Protein AF-A0A0C2Z854-F1 (afdb_monomer_lite)

Structure (mmCIF, N/CA/C/O backbone):
data_AF-A0A0C2Z854-F1
#
_entry.id   AF-A0A0C2Z854-F1
#
loop_
_atom_site.group_PDB
_atom_site.id
_atom_site.type_symbol
_atom_site.label_atom_id
_atom_site.label_alt_id
_atom_site.label_comp_id
_atom_site.label_asym_id
_atom_site.label_entity_id
_atom_site.label_seq_id
_atom_site.pdbx_PDB_ins_code
_atom_site.Cartn_x
_atom_site.Cartn_y
_atom_site.Cartn_z
_atom_site.occupancy
_atom_site.B_iso_or_equiv
_atom_site.auth_seq_id
_atom_site.auth_comp_id
_atom_site.auth_asym_id
_atom_site.auth_atom_id
_atom_site.pdbx_PDB_model_num
ATOM 1 N N . MET A 1 1 ? -2.509 10.551 18.269 1.00 59.91 1 MET A N 1
ATOM 2 C CA . MET A 1 1 ? -1.884 9.221 18.428 1.00 59.91 1 MET A CA 1
ATOM 3 C C . MET A 1 1 ? -0.829 9.054 17.346 1.00 59.91 1 MET A C 1
ATOM 5 O O . MET A 1 1 ? -1.185 9.072 16.170 1.00 59.91 1 MET A O 1
ATOM 9 N N . GLN A 1 2 ? 0.442 9.024 17.746 1.00 77.31 2 GLN A N 1
ATOM 10 C CA . GLN A 1 2 ? 1.585 8.770 16.862 1.00 77.31 2 GLN A CA 1
ATO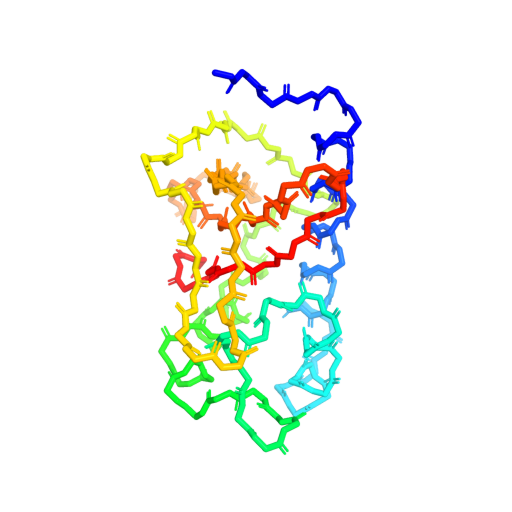M 11 C C . GLN A 1 2 ? 1.639 7.280 16.495 1.00 77.31 2 GLN A C 1
ATOM 13 O O . GLN A 1 2 ? 1.037 6.463 17.188 1.00 77.31 2 GLN A O 1
ATOM 18 N N . LEU A 1 3 ? 2.272 6.952 15.368 1.00 89.00 3 LEU A N 1
ATOM 19 C CA . LEU A 1 3 ? 2.518 5.567 14.959 1.00 89.00 3 LEU A CA 1
ATOM 20 C C . LEU A 1 3 ? 3.475 4.918 15.971 1.00 89.00 3 LEU A C 1
ATOM 22 O O . LEU A 1 3 ? 4.458 5.553 16.350 1.00 89.00 3 LEU A O 1
ATOM 26 N N . SER A 1 4 ? 3.190 3.701 16.435 1.00 93.38 4 SER A N 1
ATOM 27 C CA . SER A 1 4 ? 4.131 2.989 17.309 1.00 93.38 4 SER A CA 1
ATOM 28 C C . SER A 1 4 ? 5.313 2.437 16.506 1.00 93.38 4 SER A C 1
ATOM 30 O O . SER A 1 4 ? 5.184 2.159 15.314 1.00 93.38 4 SER A O 1
ATOM 32 N N . SER A 1 5 ? 6.456 2.215 17.159 1.00 93.62 5 SER A N 1
ATOM 33 C CA . SER A 1 5 ? 7.633 1.606 16.518 1.00 93.62 5 SER A CA 1
ATOM 34 C C . SER A 1 5 ? 7.330 0.224 15.929 1.00 93.62 5 SER A C 1
ATOM 36 O O . SER A 1 5 ? 7.794 -0.100 14.840 1.00 93.62 5 SER A O 1
ATOM 38 N N . LEU A 1 6 ? 6.500 -0.574 16.609 1.00 95.12 6 LEU A N 1
ATOM 39 C CA . LEU A 1 6 ? 6.067 -1.881 16.114 1.00 95.12 6 LEU A CA 1
ATOM 40 C C . LEU A 1 6 ? 5.157 -1.759 14.881 1.00 95.12 6 LEU A C 1
ATOM 42 O O . LEU A 1 6 ? 5.308 -2.520 13.928 1.00 95.12 6 LEU A O 1
ATOM 46 N N . GLN A 1 7 ? 4.228 -0.798 14.872 1.00 95.81 7 GLN A N 1
ATOM 47 C CA . GLN A 1 7 ? 3.397 -0.527 13.695 1.00 95.81 7 GLN A CA 1
ATOM 48 C C . GLN A 1 7 ? 4.247 -0.073 12.504 1.00 95.81 7 GLN A C 1
ATOM 50 O O . GLN A 1 7 ? 4.009 -0.513 11.383 1.00 95.81 7 GLN A O 1
ATOM 55 N N . GLU A 1 8 ? 5.255 0.765 12.741 1.00 96.38 8 GLU A N 1
ATOM 56 C CA . GLU A 1 8 ? 6.185 1.212 11.705 1.00 96.38 8 GLU A CA 1
ATOM 57 C C . GLU A 1 8 ? 6.988 0.050 11.110 1.00 96.38 8 GLU A C 1
ATOM 59 O O . GLU A 1 8 ? 7.013 -0.107 9.890 1.00 96.38 8 GLU A O 1
ATOM 64 N N . GLN A 1 9 ? 7.561 -0.818 11.949 1.00 96.69 9 GLN A N 1
ATOM 65 C CA . GLN A 1 9 ? 8.277 -2.018 11.497 1.00 96.69 9 GLN A CA 1
ATOM 66 C C . GLN A 1 9 ? 7.377 -2.943 10.667 1.00 96.69 9 GLN A C 1
ATOM 68 O O . GLN A 1 9 ? 7.769 -3.383 9.585 1.00 96.69 9 GLN A O 1
ATOM 73 N N . ASN A 1 10 ? 6.147 -3.183 11.129 1.00 97.00 10 ASN A N 1
ATOM 74 C CA . ASN A 1 10 ? 5.178 -4.005 10.405 1.00 97.00 10 ASN A CA 1
ATOM 75 C C . ASN A 1 10 ? 4.757 -3.369 9.074 1.00 97.00 10 ASN A C 1
ATOM 77 O O . ASN A 1 10 ? 4.600 -4.082 8.086 1.00 97.00 10 ASN A O 1
ATOM 81 N N . ALA A 1 11 ? 4.600 -2.042 9.014 1.00 97.88 11 ALA A N 1
ATOM 82 C CA . ALA A 1 11 ? 4.343 -1.347 7.756 1.00 97.88 11 ALA A CA 1
ATOM 83 C C . ALA A 1 11 ? 5.526 -1.460 6.793 1.00 97.88 11 ALA A C 1
ATOM 85 O O . ALA A 1 11 ? 5.308 -1.735 5.622 1.00 97.88 11 ALA A O 1
ATOM 86 N N . ILE A 1 12 ? 6.766 -1.296 7.256 1.00 98.12 12 ILE A N 1
ATOM 87 C CA . ILE A 1 12 ? 7.953 -1.444 6.402 1.00 98.12 12 ILE A CA 1
ATOM 88 C C . ILE A 1 12 ? 8.033 -2.865 5.827 1.00 98.12 12 ILE A C 1
ATOM 90 O O . ILE A 1 12 ? 8.262 -3.023 4.629 1.00 98.12 12 ILE A O 1
ATOM 94 N N . ALA A 1 13 ? 7.783 -3.897 6.639 1.00 98.25 13 ALA A N 1
ATOM 95 C CA . ALA A 1 13 ? 7.719 -5.280 6.165 1.00 98.25 13 ALA A CA 1
ATOM 96 C C . ALA A 1 13 ? 6.611 -5.479 5.112 1.00 98.25 13 ALA A C 1
ATOM 98 O O . ALA A 1 13 ? 6.869 -6.021 4.040 1.00 98.25 13 ALA A O 1
ATOM 99 N N . LEU A 1 14 ? 5.410 -4.957 5.375 1.00 98.44 14 LEU A N 1
ATOM 100 C CA . LEU A 1 14 ? 4.274 -5.004 4.450 1.00 98.44 14 LEU A CA 1
ATOM 101 C C . LEU A 1 14 ? 4.551 -4.266 3.129 1.00 98.44 14 LEU A C 1
ATOM 103 O O . LEU A 1 14 ? 4.132 -4.710 2.064 1.00 98.44 14 LEU A O 1
ATOM 107 N N . LEU A 1 15 ? 5.250 -3.129 3.181 1.00 98.62 15 LEU A N 1
ATOM 108 C CA . LEU A 1 15 ? 5.613 -2.342 2.001 1.00 98.62 15 LEU A CA 1
ATOM 109 C C . LEU A 1 15 ? 6.719 -3.017 1.181 1.00 98.62 15 LEU A C 1
ATOM 111 O O . LEU A 1 15 ? 6.696 -2.916 -0.045 1.00 98.62 15 LEU A O 1
ATOM 115 N N . ASN A 1 16 ? 7.648 -3.732 1.826 1.00 98.62 16 ASN A N 1
ATOM 116 C CA . ASN A 1 16 ? 8.585 -4.612 1.127 1.00 98.62 16 ASN A CA 1
ATOM 117 C C . ASN A 1 16 ? 7.839 -5.735 0.400 1.00 98.62 16 ASN A C 1
ATOM 119 O O . ASN A 1 16 ? 8.079 -5.934 -0.784 1.00 98.62 16 ASN A O 1
ATOM 123 N N . GLU A 1 17 ? 6.896 -6.410 1.065 1.00 98.44 17 GLU A N 1
ATOM 124 C CA . GLU A 1 17 ? 6.074 -7.452 0.433 1.00 98.44 17 GLU A CA 1
ATOM 125 C C . GLU A 1 17 ? 5.265 -6.895 -0.750 1.00 98.44 17 GLU A C 1
ATOM 127 O O . GLU A 1 17 ? 5.227 -7.497 -1.821 1.00 98.44 17 GLU A O 1
ATOM 132 N N . LEU A 1 18 ? 4.685 -5.698 -0.603 1.00 98.44 18 LEU A N 1
ATOM 133 C CA . LEU A 1 18 ? 4.007 -5.010 -1.700 1.00 98.44 18 LEU A CA 1
ATOM 134 C C . LEU A 1 18 ? 4.950 -4.757 -2.885 1.00 98.44 18 LEU A C 1
ATOM 136 O O . LEU A 1 18 ? 4.585 -5.069 -4.016 1.00 98.44 18 LEU A O 1
ATOM 140 N N . LEU A 1 19 ? 6.138 -4.181 -2.661 1.00 98.19 19 LEU A N 1
ATOM 141 C CA . LEU A 1 19 ? 7.074 -3.905 -3.755 1.00 98.19 19 LEU A CA 1
ATOM 142 C C . LEU A 1 19 ? 7.629 -5.177 -4.395 1.00 98.19 19 LEU A C 1
ATOM 144 O O . LEU A 1 19 ? 7.802 -5.180 -5.608 1.00 98.19 19 LEU A O 1
ATOM 148 N N . GLU A 1 20 ? 7.861 -6.239 -3.626 1.00 98.12 20 GLU A N 1
ATOM 149 C CA . GLU A 1 20 ? 8.256 -7.550 -4.150 1.00 98.12 20 GLU A CA 1
ATOM 150 C C . GLU A 1 20 ? 7.194 -8.078 -5.128 1.00 98.12 20 GLU A C 1
ATOM 152 O O . GLU A 1 20 ? 7.507 -8.389 -6.277 1.00 98.12 20 GLU A O 1
ATOM 157 N N . ILE A 1 21 ? 5.915 -8.074 -4.723 1.00 98.06 21 ILE A N 1
ATOM 158 C CA . ILE A 1 21 ? 4.795 -8.480 -5.589 1.00 98.06 21 ILE A CA 1
ATOM 159 C C . ILE A 1 21 ? 4.746 -7.612 -6.853 1.00 98.06 21 ILE A C 1
ATOM 161 O O . ILE A 1 21 ? 4.609 -8.129 -7.961 1.00 98.06 21 ILE A O 1
ATOM 165 N N . LEU A 1 22 ? 4.840 -6.289 -6.702 1.00 97.75 22 LEU A N 1
ATOM 166 C CA . LEU A 1 22 ? 4.700 -5.361 -7.824 1.00 97.75 22 LEU A CA 1
ATOM 167 C C . LEU A 1 22 ? 5.895 -5.386 -8.792 1.00 97.75 22 LEU A C 1
ATOM 169 O O . LEU A 1 22 ? 5.696 -5.132 -9.974 1.00 97.75 22 LEU A O 1
ATOM 173 N N . GLN A 1 23 ? 7.118 -5.652 -8.322 1.00 97.12 23 GLN A N 1
ATOM 174 C CA . GLN A 1 23 ? 8.318 -5.650 -9.170 1.00 97.12 23 GLN A CA 1
ATOM 175 C C . GLN A 1 23 ? 8.592 -7.009 -9.820 1.00 97.12 23 GLN A C 1
ATOM 177 O O . GLN A 1 23 ? 9.121 -7.035 -10.930 1.00 97.12 23 GLN A O 1
ATOM 182 N N . ASN A 1 24 ? 8.228 -8.115 -9.161 1.00 97.00 24 ASN A N 1
ATOM 183 C CA . ASN A 1 24 ? 8.696 -9.451 -9.546 1.00 97.00 24 ASN A CA 1
ATOM 184 C C . ASN A 1 24 ? 7.585 -10.425 -9.975 1.00 97.00 24 ASN A C 1
ATOM 186 O O . ASN A 1 24 ? 7.892 -11.557 -10.337 1.00 97.00 24 ASN A O 1
ATOM 190 N N . SER A 1 25 ? 6.310 -10.018 -9.967 1.00 96.00 25 SER A N 1
ATOM 191 C CA . SER A 1 25 ? 5.191 -10.854 -10.444 1.00 96.00 25 SER A CA 1
ATOM 192 C C . SER A 1 25 ? 4.594 -10.328 -11.748 1.00 96.00 25 SER A C 1
ATOM 194 O O . SER A 1 25 ? 4.607 -9.122 -12.006 1.00 96.00 25 SER A O 1
ATOM 196 N N . SER A 1 26 ? 3.981 -11.206 -12.544 1.00 94.75 26 SER A N 1
ATOM 197 C CA . SER A 1 26 ? 3.039 -10.764 -13.581 1.00 94.75 26 SER A CA 1
ATOM 198 C C . SER A 1 26 ? 1.802 -10.094 -12.955 1.00 94.75 26 SER A C 1
ATOM 200 O O . SER A 1 26 ? 1.555 -10.227 -11.754 1.00 94.75 26 SER A O 1
ATOM 202 N N . TYR A 1 27 ? 0.998 -9.377 -13.753 1.00 90.75 27 TYR A N 1
ATOM 203 C CA . TYR A 1 27 ? -0.254 -8.791 -13.249 1.00 90.75 27 TYR A CA 1
ATOM 204 C C . TYR A 1 27 ? -1.172 -9.858 -12.642 1.00 90.75 27 TYR A C 1
ATOM 206 O O . TYR A 1 27 ? -1.682 -9.669 -11.540 1.00 90.75 27 TYR A O 1
ATOM 214 N N . ASP A 1 28 ? -1.356 -10.982 -13.334 1.00 89.69 28 ASP A N 1
ATOM 215 C CA . ASP A 1 28 ? -2.296 -12.021 -12.915 1.00 89.69 28 ASP A CA 1
ATOM 216 C C . ASP A 1 28 ? -1.835 -12.680 -11.606 1.00 89.69 28 ASP A C 1
ATOM 218 O O . ASP A 1 28 ? -2.576 -12.685 -10.622 1.00 89.69 28 ASP A O 1
ATOM 222 N N . GLU A 1 29 ? -0.579 -13.128 -11.529 1.00 94.81 29 GLU A N 1
ATOM 223 C CA . GLU A 1 29 ? -0.007 -13.719 -10.306 1.00 94.81 29 GLU A CA 1
ATOM 224 C C . GLU A 1 29 ? 0.011 -12.727 -9.138 1.00 94.81 29 GLU A C 1
ATOM 226 O O . GLU A 1 29 ? -0.300 -13.069 -7.989 1.00 94.81 29 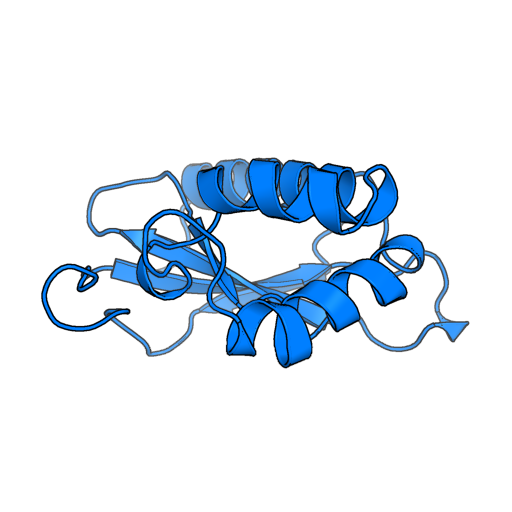GLU A O 1
ATOM 231 N N . GLY A 1 30 ? 0.345 -11.469 -9.427 1.00 95.56 30 GLY A N 1
ATOM 232 C CA . GLY A 1 30 ? 0.420 -10.436 -8.416 1.00 95.56 30 GLY A CA 1
ATOM 233 C C . GLY A 1 30 ? -0.955 -10.094 -7.839 1.00 95.56 30 GLY A C 1
ATOM 234 O O . GLY A 1 30 ? -1.060 -9.913 -6.627 1.00 95.56 30 GLY A O 1
ATOM 235 N N . THR A 1 31 ? -2.029 -10.094 -8.640 1.00 94.69 31 THR A N 1
ATOM 236 C CA . THR A 1 31 ? -3.393 -9.895 -8.108 1.00 94.69 31 THR A CA 1
ATOM 237 C C . THR A 1 31 ? -3.850 -11.019 -7.177 1.00 94.69 31 THR A C 1
ATOM 239 O O . THR A 1 31 ? -4.530 -10.739 -6.190 1.00 94.69 31 THR A O 1
ATOM 242 N N . LEU A 1 32 ? -3.434 -12.266 -7.420 1.00 94.38 32 LEU A N 1
ATOM 243 C CA . LEU A 1 32 ? -3.730 -13.400 -6.532 1.00 94.38 32 LEU A CA 1
ATOM 244 C C . LEU A 1 32 ? -2.977 -13.316 -5.199 1.00 94.38 32 LEU A C 1
ATOM 246 O O . LEU A 1 32 ? -3.442 -13.819 -4.175 1.00 94.38 32 LEU A O 1
ATOM 250 N N . THR A 1 33 ? -1.806 -12.683 -5.198 1.00 95.88 33 THR A N 1
ATOM 251 C CA . THR A 1 33 ? -0.980 -12.556 -3.992 1.00 95.88 33 THR A CA 1
ATOM 252 C C . THR A 1 33 ? -1.370 -11.323 -3.183 1.00 95.88 33 THR A C 1
ATOM 254 O O . THR A 1 33 ? -1.495 -11.394 -1.958 1.00 95.88 33 THR A O 1
ATOM 257 N N . ILE A 1 34 ? -1.653 -10.205 -3.857 1.00 96.44 34 ILE A N 1
ATOM 258 C CA . ILE A 1 34 ? -1.886 -8.916 -3.204 1.00 96.44 34 ILE A CA 1
ATOM 259 C C . ILE A 1 34 ? -3.145 -8.912 -2.320 1.00 96.44 34 ILE A C 1
ATOM 261 O O . ILE A 1 34 ? -3.182 -8.220 -1.302 1.00 96.44 34 ILE A O 1
ATOM 265 N N . VAL A 1 35 ? -4.152 -9.738 -2.633 1.00 96.50 35 VAL A N 1
ATOM 266 C CA . VAL A 1 35 ? -5.380 -9.873 -1.823 1.00 96.50 35 VAL A CA 1
ATOM 267 C C . VAL A 1 35 ? -5.109 -10.288 -0.370 1.00 96.50 35 VAL A C 1
ATOM 269 O O . VAL A 1 35 ? -5.919 -10.004 0.507 1.00 96.50 35 VAL A O 1
ATOM 272 N N . LYS A 1 36 ? -3.952 -10.900 -0.079 1.00 96.31 36 LYS A N 1
ATOM 273 C CA . LYS A 1 36 ? -3.548 -11.284 1.286 1.00 96.31 36 LYS A CA 1
ATOM 274 C C . LYS A 1 36 ? -3.103 -10.086 2.132 1.00 96.31 36 LYS A C 1
ATOM 276 O O . LYS A 1 36 ? -3.233 -10.113 3.361 1.00 96.31 36 LYS A O 1
ATOM 281 N N . ILE A 1 37 ? -2.600 -9.030 1.491 1.00 97.56 37 ILE A N 1
ATOM 282 C CA . ILE A 1 37 ? -1.946 -7.892 2.155 1.00 97.56 37 ILE A CA 1
ATOM 283 C C . ILE A 1 37 ? -2.745 -6.588 2.093 1.00 97.56 37 ILE A C 1
ATOM 285 O O . ILE A 1 37 ? -2.497 -5.676 2.885 1.00 97.56 37 ILE A O 1
ATOM 289 N N . ILE A 1 38 ? -3.726 -6.490 1.195 1.00 98.19 38 ILE A N 1
ATOM 290 C CA . ILE A 1 38 ? -4.620 -5.331 1.108 1.00 98.19 38 ILE A CA 1
ATOM 291 C C . ILE A 1 38 ? -5.771 -5.412 2.107 1.00 98.19 38 ILE A C 1
ATOM 293 O O . ILE A 1 38 ? -6.107 -6.470 2.640 1.00 98.19 38 ILE A O 1
ATOM 297 N N . HIS A 1 39 ? -6.401 -4.270 2.358 1.00 97.94 39 HIS A N 1
ATOM 298 C CA . HIS A 1 39 ? -7.617 -4.221 3.150 1.00 97.94 39 HIS A CA 1
ATOM 299 C C . HIS A 1 39 ? -8.813 -4.780 2.362 1.00 97.94 39 HIS A C 1
ATOM 301 O O . HIS A 1 39 ? -8.958 -4.535 1.163 1.00 97.94 39 HIS A O 1
ATOM 307 N N . LYS A 1 40 ? -9.719 -5.476 3.057 1.00 97.00 40 LYS A N 1
ATOM 308 C CA . LYS A 1 40 ? -10.907 -6.129 2.475 1.00 97.00 40 LYS A CA 1
ATOM 309 C C . LYS A 1 40 ? -11.855 -5.185 1.727 1.00 97.00 40 LYS A C 1
ATOM 311 O O . LYS A 1 40 ? -12.584 -5.633 0.856 1.00 97.00 40 LYS A O 1
ATOM 316 N N . SER A 1 41 ? -11.816 -3.879 1.997 1.00 96.81 41 SER A N 1
ATOM 317 C CA . SER A 1 41 ? -12.580 -2.875 1.233 1.00 96.81 41 SER A CA 1
ATOM 318 C C . SER A 1 41 ? -12.135 -2.733 -0.228 1.00 96.81 41 SER A C 1
ATOM 320 O O . SER A 1 41 ? -12.804 -2.055 -0.999 1.00 96.81 41 SER A O 1
ATOM 322 N N . LEU A 1 42 ? -10.990 -3.313 -0.597 1.00 97.50 42 LEU A N 1
ATOM 323 C CA . LEU A 1 42 ? -10.460 -3.327 -1.961 1.00 97.50 42 LEU A CA 1
ATOM 324 C C . LEU A 1 42 ? -10.734 -4.655 -2.685 1.00 97.50 42 LEU A C 1
ATOM 326 O O . LEU A 1 42 ? -10.244 -4.859 -3.794 1.00 97.50 42 LEU A O 1
ATOM 330 N N . ILE A 1 43 ? -11.475 -5.566 -2.051 1.00 97.00 43 ILE A N 1
ATOM 331 C CA . ILE A 1 43 ? -11.733 -6.927 -2.524 1.00 97.00 43 ILE A CA 1
ATOM 332 C C . ILE A 1 43 ? -13.226 -7.069 -2.819 1.00 97.00 43 ILE A C 1
ATOM 334 O O . ILE A 1 43 ? -14.069 -6.594 -2.059 1.00 97.00 43 ILE A O 1
ATOM 338 N N . ARG A 1 44 ? -13.549 -7.755 -3.914 1.00 95.56 44 ARG A N 1
ATOM 339 C CA . ARG A 1 44 ? -14.906 -8.150 -4.290 1.00 95.56 44 ARG A CA 1
ATOM 340 C C . ARG A 1 44 ? -14.886 -9.621 -4.689 1.00 95.56 44 ARG A C 1
ATOM 342 O O . ARG A 1 44 ? -14.041 -10.015 -5.481 1.00 95.56 44 ARG A O 1
ATOM 349 N N . ASP A 1 45 ? -15.768 -10.428 -4.106 1.00 93.50 45 ASP A N 1
ATOM 350 C CA . ASP A 1 45 ? -15.884 -11.868 -4.397 1.00 93.50 45 ASP A CA 1
ATOM 351 C C . ASP A 1 45 ? -14.554 -12.642 -4.263 1.00 93.50 45 ASP A C 1
ATOM 353 O O . ASP A 1 45 ? -14.242 -13.541 -5.040 1.00 93.50 45 ASP A O 1
ATOM 357 N N . GLY A 1 46 ? -13.733 -12.264 -3.276 1.00 92.69 46 GLY A N 1
ATOM 358 C CA . GLY A 1 46 ? -12.436 -12.896 -3.000 1.00 92.69 46 GLY A CA 1
ATOM 359 C C . GLY A 1 46 ? -11.290 -12.474 -3.927 1.00 92.69 46 GLY A C 1
ATOM 360 O O . GLY A 1 46 ? -10.155 -12.891 -3.705 1.00 92.69 46 GLY A O 1
ATOM 361 N N . VAL A 1 47 ? -11.551 -11.619 -4.918 1.00 95.19 47 VAL A N 1
ATOM 362 C CA . VAL A 1 47 ? -10.542 -11.082 -5.840 1.00 95.19 47 VAL A CA 1
ATOM 363 C C . VAL A 1 47 ? -10.393 -9.571 -5.690 1.00 95.19 47 VAL A C 1
ATOM 365 O O . VAL A 1 47 ? -11.248 -8.892 -5.120 1.00 95.19 47 VAL A O 1
ATOM 368 N N . LEU A 1 48 ? -9.290 -9.019 -6.193 1.00 96.44 48 LEU A N 1
ATOM 369 C CA . LEU A 1 48 ? -9.094 -7.572 -6.230 1.00 96.44 48 LEU A CA 1
ATOM 370 C C . LEU A 1 48 ? -10.237 -6.906 -7.017 1.00 96.44 48 LEU A C 1
ATOM 372 O O . LEU A 1 48 ? -10.533 -7.306 -8.143 1.00 96.44 48 LEU A O 1
ATOM 376 N N . ASP A 1 49 ? -10.865 -5.877 -6.442 1.00 96.75 49 ASP A N 1
ATOM 377 C CA . ASP A 1 49 ? -11.943 -5.152 -7.116 1.00 96.75 49 ASP A CA 1
ATOM 378 C C . ASP A 1 49 ? -11.451 -4.572 -8.455 1.00 96.75 49 ASP A C 1
ATOM 380 O O . ASP A 1 49 ? -10.361 -4.001 -8.552 1.00 96.75 49 ASP A O 1
ATOM 384 N N . ARG A 1 50 ? -12.268 -4.706 -9.506 1.00 96.31 50 ARG A N 1
ATOM 385 C CA . ARG A 1 50 ? -11.900 -4.338 -10.882 1.00 96.31 50 ARG A CA 1
ATOM 386 C C . ARG A 1 50 ? -11.474 -2.876 -11.022 1.00 96.31 50 ARG A C 1
ATOM 388 O O . ARG A 1 50 ? -10.560 -2.584 -11.794 1.00 96.31 50 ARG A O 1
ATOM 395 N N . ASN A 1 51 ? -12.108 -1.952 -10.303 1.00 96.06 51 ASN A N 1
ATOM 396 C CA . ASN A 1 51 ? -11.730 -0.540 -10.368 1.00 96.06 51 ASN A CA 1
ATOM 397 C C . ASN A 1 51 ? -10.386 -0.310 -9.677 1.00 96.06 51 ASN A C 1
ATOM 399 O O . ASN A 1 51 ? -9.547 0.435 -10.184 1.00 96.06 51 ASN A O 1
ATOM 403 N N . ILE A 1 52 ? -10.146 -0.997 -8.559 1.00 96.88 52 ILE A N 1
ATOM 404 C CA . ILE A 1 52 ? -8.850 -0.957 -7.877 1.00 96.88 52 ILE A CA 1
ATOM 405 C C . ILE A 1 52 ? -7.761 -1.559 -8.770 1.00 96.88 52 ILE A C 1
ATOM 407 O O . ILE A 1 52 ? -6.684 -0.973 -8.883 1.00 96.88 52 ILE A O 1
ATOM 411 N N . TYR A 1 53 ? -8.049 -2.655 -9.474 1.00 96.56 53 TYR A N 1
ATOM 412 C CA . TYR A 1 53 ? -7.136 -3.232 -10.457 1.00 96.56 53 TYR A CA 1
ATOM 413 C C . TYR A 1 53 ? -6.726 -2.209 -11.529 1.00 96.56 53 TYR A C 1
ATOM 415 O O . TYR A 1 53 ? -5.538 -1.945 -11.720 1.00 96.56 53 TYR A O 1
ATOM 423 N N . LEU A 1 54 ? -7.710 -1.593 -12.195 1.00 95.00 54 LEU A N 1
ATOM 424 C CA . LEU A 1 54 ? -7.479 -0.708 -13.339 1.00 95.00 54 LEU A CA 1
ATOM 425 C C . LEU A 1 54 ? -6.800 0.612 -12.960 1.00 95.00 54 LEU A C 1
ATOM 427 O O . LEU A 1 54 ? -5.901 1.057 -13.673 1.00 95.00 54 LEU A O 1
ATOM 431 N N . TYR A 1 55 ? -7.229 1.238 -11.862 1.00 94.50 55 TYR A N 1
ATOM 432 C CA . TYR A 1 55 ? -6.844 2.616 -11.540 1.00 94.50 55 TYR A CA 1
ATOM 433 C C . TYR A 1 55 ? -5.787 2.736 -10.441 1.00 94.50 55 TYR A C 1
ATOM 435 O O . TYR A 1 55 ? -5.209 3.807 -10.271 1.00 94.50 55 TYR A O 1
ATOM 443 N N . SER A 1 56 ? -5.521 1.660 -9.697 1.00 96.69 56 SER A N 1
ATOM 444 C CA . SER A 1 56 ? -4.593 1.672 -8.563 1.00 96.69 56 SER A CA 1
ATOM 445 C C . SER A 1 56 ? -3.471 0.659 -8.770 1.00 96.69 56 SER A C 1
ATOM 447 O O . SER A 1 56 ? -2.319 1.047 -8.954 1.00 96.69 56 SER A O 1
ATOM 449 N N . TYR A 1 57 ? -3.807 -0.630 -8.832 1.00 97.56 57 TYR A N 1
ATOM 450 C CA . TYR A 1 57 ? -2.828 -1.713 -8.902 1.00 97.56 57 TYR A CA 1
ATOM 451 C C . TYR A 1 57 ? -2.003 -1.685 -10.189 1.00 97.56 57 TYR A C 1
ATOM 453 O O . TYR A 1 57 ? -0.780 -1.696 -10.116 1.00 97.56 57 TYR A O 1
ATOM 461 N N . LYS A 1 58 ? -2.643 -1.586 -11.363 1.00 96.12 58 LYS A N 1
ATOM 462 C CA . LYS A 1 58 ? -1.924 -1.587 -12.645 1.00 96.12 58 LYS A CA 1
ATOM 463 C C . LYS A 1 58 ? -0.908 -0.450 -12.727 1.00 96.12 58 LYS A C 1
ATOM 465 O O . LYS A 1 58 ? 0.225 -0.662 -13.142 1.00 96.12 58 LYS A O 1
ATOM 470 N N . LYS A 1 59 ? -1.305 0.744 -12.286 1.00 95.38 59 LYS A N 1
ATOM 471 C CA . LYS 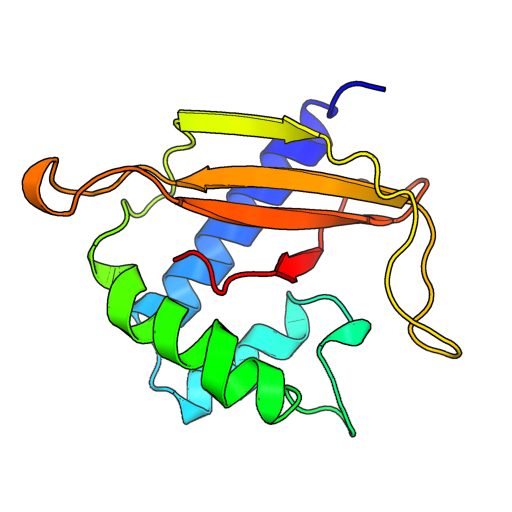A 1 59 ? -0.422 1.911 -12.228 1.00 95.38 59 LYS A CA 1
ATOM 472 C C . LYS A 1 59 ? 0.739 1.684 -11.253 1.00 95.38 59 LYS A C 1
ATOM 474 O O . LYS A 1 59 ? 1.888 1.910 -11.622 1.00 95.38 59 LYS A O 1
ATOM 479 N N . ALA A 1 60 ? 0.443 1.196 -10.048 1.00 97.44 60 ALA A N 1
ATOM 480 C CA . ALA A 1 60 ? 1.460 0.900 -9.048 1.00 97.44 60 ALA A CA 1
ATOM 481 C C . ALA A 1 60 ? 2.472 -0.139 -9.550 1.00 97.44 60 ALA A C 1
ATOM 483 O O . ALA A 1 60 ? 3.669 0.059 -9.392 1.00 97.44 60 ALA A O 1
ATOM 484 N N . HIS A 1 61 ? 2.000 -1.199 -10.209 1.00 97.50 61 HIS A N 1
ATOM 485 C CA . HIS A 1 61 ? 2.822 -2.258 -10.801 1.00 97.50 61 HIS A CA 1
ATOM 486 C C . HIS A 1 61 ? 3.759 -1.707 -11.884 1.00 97.50 61 HIS A C 1
ATOM 488 O O . HIS A 1 61 ? 4.972 -1.873 -11.797 1.00 97.50 61 HIS A O 1
ATOM 494 N N . GLN A 1 62 ? 3.229 -0.911 -12.820 1.00 95.62 62 GLN A N 1
ATOM 495 C CA . GLN A 1 62 ? 4.026 -0.254 -13.867 1.00 95.62 62 GLN A CA 1
ATOM 496 C C . GLN A 1 62 ? 5.124 0.659 -13.313 1.00 95.62 62 GLN A C 1
ATOM 498 O O . GLN A 1 62 ? 6.205 0.755 -13.895 1.00 95.62 62 GLN A O 1
ATOM 503 N N . ASN A 1 63 ? 4.848 1.351 -12.208 1.00 96.25 63 ASN A N 1
ATOM 504 C CA . ASN A 1 63 ? 5.777 2.313 -11.628 1.00 96.25 63 ASN A CA 1
ATOM 505 C C . ASN A 1 63 ? 6.703 1.709 -10.563 1.00 96.25 63 ASN A C 1
ATOM 507 O O . ASN A 1 63 ? 7.703 2.341 -10.222 1.00 96.25 63 ASN A O 1
ATOM 511 N N . ALA A 1 64 ? 6.415 0.510 -10.044 1.00 96.44 64 ALA A N 1
ATOM 512 C CA . ALA A 1 64 ? 7.112 -0.074 -8.898 1.00 96.44 64 ALA A CA 1
ATOM 513 C C . ALA A 1 64 ? 8.627 -0.189 -9.105 1.00 96.44 64 ALA A C 1
ATOM 515 O O . ALA A 1 64 ? 9.392 0.059 -8.176 1.00 96.44 64 ALA A O 1
ATOM 516 N N . LEU A 1 65 ? 9.072 -0.465 -10.336 1.00 95.88 65 LEU A N 1
ATOM 517 C CA . LEU A 1 65 ? 10.493 -0.576 -10.684 1.00 95.88 65 LEU A CA 1
ATOM 518 C C . LEU A 1 65 ? 11.295 0.716 -10.454 1.00 95.88 65 LEU A C 1
ATOM 520 O O . LEU A 1 65 ? 12.521 0.645 -10.356 1.00 95.88 65 LEU A O 1
ATOM 524 N N . ARG A 1 66 ? 10.632 1.874 -10.330 1.00 96.94 66 ARG A N 1
ATOM 525 C CA . ARG A 1 66 ? 11.256 3.173 -10.021 1.00 96.94 66 ARG A CA 1
ATOM 526 C C . ARG A 1 66 ? 11.527 3.374 -8.528 1.00 96.94 66 ARG A C 1
ATOM 528 O O . ARG A 1 66 ? 12.252 4.294 -8.160 1.00 96.94 66 ARG A O 1
ATOM 535 N N . TYR A 1 67 ? 10.955 2.548 -7.652 1.00 97.56 67 TYR A N 1
ATOM 536 C CA . TYR A 1 67 ? 11.069 2.694 -6.198 1.00 97.56 67 TYR A CA 1
ATOM 537 C C . TYR A 1 67 ? 12.166 1.807 -5.618 1.00 97.56 67 TYR A C 1
ATOM 539 O O . TYR A 1 67 ? 12.417 0.709 -6.113 1.00 97.56 67 TYR A O 1
ATOM 547 N N . ARG A 1 68 ? 12.840 2.282 -4.566 1.00 96.94 68 ARG A N 1
ATOM 548 C CA . ARG A 1 68 ? 13.895 1.513 -3.892 1.00 96.94 68 ARG A CA 1
ATOM 549 C C . ARG A 1 68 ? 13.330 0.236 -3.279 1.00 96.94 68 ARG A C 1
ATOM 551 O O . ARG A 1 68 ? 12.246 0.245 -2.700 1.00 96.94 68 ARG A O 1
ATOM 558 N N . TYR A 1 69 ? 14.095 -0.840 -3.420 1.00 95.50 69 TYR A N 1
ATOM 559 C CA . TYR A 1 69 ? 13.828 -2.134 -2.813 1.00 95.50 69 TYR A CA 1
ATOM 560 C C . TYR A 1 69 ? 15.143 -2.688 -2.231 1.00 95.50 69 TYR A C 1
ATOM 562 O O . TYR A 1 69 ? 16.098 -2.825 -3.003 1.00 95.50 69 TYR A O 1
ATOM 570 N N . PRO A 1 70 ? 15.240 -2.967 -0.913 1.00 96.94 70 PRO A N 1
ATOM 571 C CA . PRO A 1 70 ? 14.211 -2.784 0.122 1.00 96.94 70 PRO A CA 1
ATOM 572 C C . PRO A 1 70 ? 13.686 -1.344 0.239 1.00 96.94 70 PRO A C 1
ATOM 574 O O . PRO A 1 70 ? 14.354 -0.397 -0.180 1.00 96.94 70 PRO A O 1
ATOM 577 N N . VAL A 1 71 ? 12.469 -1.183 0.768 1.00 97.56 71 VAL A N 1
ATOM 578 C CA . VAL A 1 71 ? 11.806 0.123 0.873 1.00 97.56 71 VAL A CA 1
ATOM 579 C C . VAL A 1 71 ? 12.601 1.069 1.763 1.00 97.56 71 VAL A C 1
ATOM 581 O O . VAL A 1 71 ? 13.009 0.727 2.871 1.00 97.56 71 VAL A O 1
ATOM 584 N N . GLU A 1 72 ? 12.754 2.300 1.294 1.00 97.62 72 GLU A N 1
ATOM 585 C CA . GLU A 1 72 ? 13.305 3.403 2.073 1.00 97.62 72 GLU A CA 1
ATOM 586 C C . GLU A 1 72 ? 12.208 4.452 2.254 1.00 97.62 72 GLU A C 1
ATOM 588 O O . GLU A 1 72 ? 11.682 4.995 1.278 1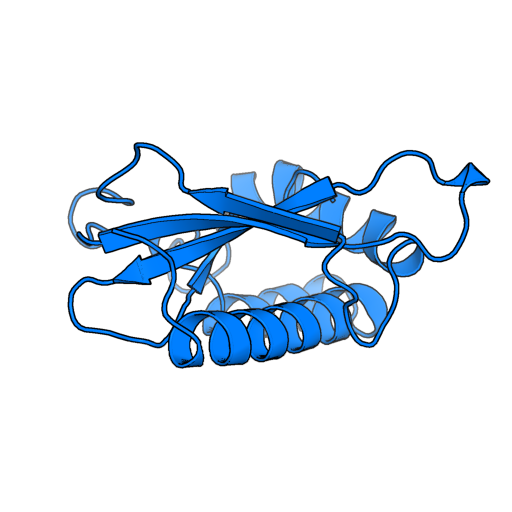.00 97.62 72 GLU A O 1
ATOM 593 N N . ILE A 1 73 ? 11.821 4.702 3.505 1.00 97.88 73 ILE A N 1
ATOM 594 C CA . ILE A 1 73 ? 10.726 5.614 3.832 1.00 97.88 73 ILE A CA 1
ATOM 595 C C . ILE A 1 73 ? 11.278 7.021 4.034 1.00 97.88 73 ILE A C 1
ATOM 597 O O . ILE A 1 73 ? 12.073 7.274 4.931 1.00 97.88 73 ILE A O 1
ATOM 601 N N . THR A 1 74 ? 10.812 7.956 3.213 1.00 97.31 74 THR A N 1
ATOM 602 C CA . THR A 1 74 ? 11.237 9.368 3.258 1.00 97.31 74 THR A CA 1
ATOM 603 C C . THR A 1 74 ? 10.334 10.229 4.135 1.00 97.31 74 THR A C 1
ATOM 605 O O . THR A 1 74 ? 10.741 11.285 4.616 1.00 97.31 74 THR A O 1
ATOM 608 N N . ARG A 1 75 ? 9.084 9.800 4.334 1.00 97.06 75 ARG A N 1
ATOM 609 C CA . ARG A 1 75 ? 8.090 10.507 5.143 1.00 97.06 75 ARG A CA 1
ATOM 610 C C . ARG A 1 75 ? 6.997 9.555 5.606 1.00 97.06 75 ARG A C 1
ATOM 612 O O . ARG A 1 75 ? 6.570 8.686 4.847 1.00 97.06 75 ARG A O 1
ATOM 619 N N . ILE A 1 76 ? 6.485 9.801 6.809 1.00 97.69 76 ILE A N 1
ATOM 620 C CA . ILE A 1 76 ? 5.272 9.177 7.344 1.00 97.69 76 ILE A CA 1
ATOM 621 C C . ILE A 1 76 ? 4.297 10.287 7.748 1.00 97.69 76 ILE A C 1
ATOM 623 O O . ILE A 1 76 ? 4.697 11.279 8.359 1.00 97.69 76 ILE A O 1
ATOM 627 N N . ALA A 1 77 ? 3.016 10.150 7.406 1.00 97.06 77 ALA A N 1
ATOM 628 C CA . ALA A 1 77 ? 1.978 11.085 7.839 1.00 97.06 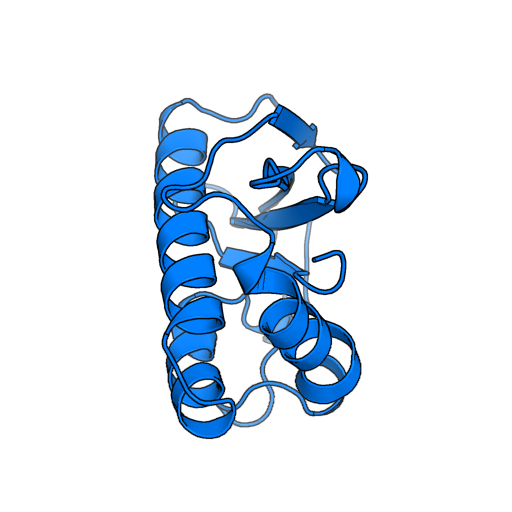77 ALA A CA 1
ATOM 629 C C . ALA A 1 77 ? 0.683 10.359 8.205 1.00 97.06 77 ALA A C 1
ATOM 631 O O . ALA A 1 77 ? 0.200 9.515 7.456 1.00 97.06 77 ALA A O 1
ATOM 632 N N . LYS A 1 78 ? 0.088 10.727 9.342 1.00 96.19 78 LYS A N 1
ATOM 633 C CA . LYS A 1 78 ? -1.220 10.218 9.758 1.00 96.19 78 LYS A CA 1
ATOM 634 C C . LYS A 1 78 ? -2.342 10.912 8.982 1.00 96.19 78 LYS A C 1
ATOM 636 O O . LYS A 1 78 ? -2.322 12.133 8.832 1.00 96.19 78 LYS A O 1
ATOM 641 N N . LYS A 1 79 ? -3.343 10.152 8.542 1.00 95.38 79 LYS A N 1
ATOM 642 C CA . LYS A 1 79 ? -4.591 10.682 7.975 1.00 95.38 79 LYS A CA 1
ATOM 643 C C . LYS A 1 79 ? -5.615 10.929 9.085 1.00 95.38 79 LYS A C 1
ATOM 645 O O . LYS A 1 79 ? -5.582 10.296 10.136 1.00 95.38 79 LYS A O 1
ATOM 650 N N . SER A 1 80 ? -6.554 11.842 8.844 1.00 93.25 80 SER A N 1
ATOM 651 C CA . SER A 1 80 ? -7.685 12.092 9.754 1.00 93.25 80 SER A CA 1
ATOM 652 C C . SER A 1 80 ? -8.716 10.957 9.763 1.00 93.25 80 SER A C 1
ATOM 654 O O . SER A 1 80 ? -9.587 10.932 10.631 1.00 93.25 80 SER A O 1
ATOM 656 N N . LEU A 1 81 ? -8.615 10.032 8.807 1.00 91.38 81 LEU A N 1
ATOM 657 C CA . LEU A 1 81 ? -9.510 8.901 8.634 1.00 91.38 81 LEU A CA 1
ATOM 658 C C . LEU A 1 81 ? -9.399 7.923 9.814 1.00 91.38 81 LEU A C 1
ATOM 660 O O . LEU A 1 81 ? -8.304 7.477 10.161 1.00 91.38 81 LEU A O 1
ATOM 664 N N . LYS A 1 82 ? -10.546 7.610 10.426 1.00 93.38 82 LYS A N 1
ATOM 665 C CA . LYS A 1 82 ? -10.656 6.739 11.613 1.00 93.38 82 LYS A CA 1
ATOM 666 C C . LYS A 1 82 ? -11.286 5.375 11.325 1.00 93.38 82 LYS A C 1
ATOM 668 O O . LYS A 1 82 ? -11.376 4.541 12.216 1.00 93.38 82 LYS A O 1
ATOM 673 N N . HIS A 1 83 ? -11.747 5.161 10.102 1.00 95.44 83 HIS A N 1
ATOM 674 C CA . HIS A 1 83 ? -12.353 3.914 9.659 1.00 95.44 83 HIS A CA 1
ATOM 675 C C . HIS A 1 83 ? -12.202 3.786 8.148 1.00 95.44 83 HIS A C 1
ATOM 677 O O . HIS A 1 83 ? -12.064 4.791 7.451 1.00 95.44 83 HIS A O 1
ATOM 683 N N . ILE A 1 84 ? -12.267 2.563 7.640 1.00 96.62 84 ILE A N 1
ATOM 684 C CA . ILE A 1 84 ? -12.332 2.286 6.204 1.00 96.62 84 ILE A CA 1
ATOM 685 C C . ILE A 1 84 ? -13.342 1.182 5.920 1.00 96.62 84 ILE A C 1
ATOM 687 O O . ILE A 1 84 ? -13.710 0.413 6.804 1.00 96.62 84 ILE A O 1
ATOM 691 N N . GLY A 1 85 ? -13.768 1.095 4.661 1.00 94.88 85 GLY A N 1
ATOM 692 C CA . GLY A 1 85 ? -14.767 0.129 4.224 1.00 94.88 85 GLY A CA 1
ATOM 693 C C . GLY A 1 85 ? -16.196 0.507 4.612 1.00 94.88 85 GLY A C 1
ATOM 694 O O . GLY A 1 85 ? -16.461 1.503 5.280 1.00 94.88 85 GLY A O 1
ATOM 695 N N . VAL A 1 86 ? -17.125 -0.308 4.128 1.00 92.81 86 VAL A N 1
ATOM 696 C CA . VAL A 1 86 ? -18.572 -0.199 4.347 1.00 92.81 86 VAL A CA 1
ATOM 697 C C . VAL A 1 86 ? -19.156 -1.589 4.598 1.00 92.81 86 VAL A C 1
ATOM 699 O O . VAL A 1 86 ? -18.603 -2.584 4.118 1.00 92.81 86 VAL A O 1
ATOM 702 N N . PHE A 1 87 ? -20.272 -1.660 5.326 1.00 93.56 87 PHE A N 1
ATOM 703 C CA . PHE A 1 87 ? -20.955 -2.915 5.671 1.00 93.56 87 PHE A CA 1
ATOM 704 C C . PHE A 1 87 ? -19.973 -3.963 6.228 1.00 93.56 87 PHE A C 1
ATOM 706 O O . PHE A 1 87 ? -19.250 -3.693 7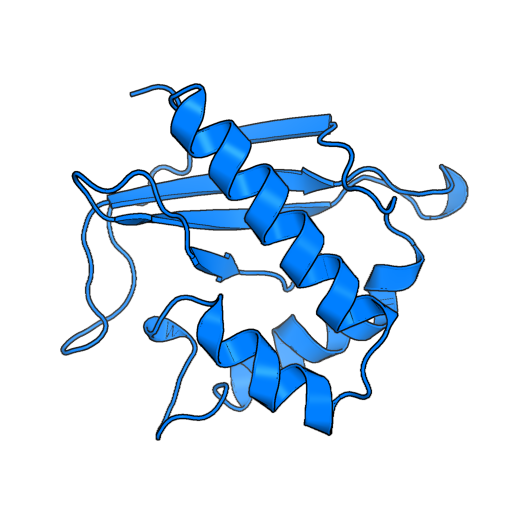.182 1.00 93.56 87 PHE A O 1
ATOM 713 N N . GLU A 1 88 ? -19.885 -5.135 5.604 1.00 92.94 88 GLU A N 1
ATOM 714 C CA . GLU A 1 88 ? -19.026 -6.249 6.024 1.00 92.94 88 GLU A CA 1
ATOM 715 C C . GLU A 1 88 ? -17.522 -5.931 5.944 1.00 92.94 88 GLU A C 1
ATOM 717 O O . GLU A 1 88 ? -16.696 -6.544 6.629 1.00 92.94 88 GLU A O 1
ATOM 722 N N . SER A 1 89 ? -17.143 -4.933 5.140 1.00 95.25 89 SER A N 1
ATOM 723 C CA . SER A 1 89 ? -15.759 -4.473 5.016 1.00 95.25 89 SER A CA 1
ATOM 724 C C . SER A 1 89 ? -15.381 -3.368 6.006 1.00 95.25 89 SER A C 1
ATOM 726 O O . SER A 1 89 ? -14.216 -2.982 6.022 1.00 95.25 89 SER A O 1
ATOM 728 N N . TYR A 1 90 ? -16.315 -2.880 6.829 1.00 96.69 90 TYR A N 1
ATOM 729 C CA . TYR A 1 90 ? -16.055 -1.806 7.791 1.00 96.69 90 TYR A CA 1
ATOM 730 C C . TYR A 1 90 ? -15.060 -2.240 8.875 1.00 96.69 90 TYR A C 1
ATOM 732 O O . TYR A 1 90 ? -15.211 -3.309 9.475 1.00 96.69 90 TYR A O 1
ATOM 740 N N . GLU A 1 91 ? -14.056 -1.400 9.131 1.00 97.19 91 GLU A N 1
ATOM 741 C CA . GLU A 1 91 ? -13.129 -1.514 10.260 1.00 97.19 91 GLU A CA 1
ATOM 742 C C . GLU A 1 91 ? -12.758 -0.133 10.808 1.00 97.19 91 GLU A C 1
ATOM 744 O O . GLU A 1 91 ? -12.486 0.797 10.046 1.00 97.19 91 GLU A O 1
ATOM 749 N N . GLU A 1 92 ? -12.698 -0.018 12.136 1.00 97.19 92 GLU A N 1
ATOM 750 C CA . GLU A 1 92 ? -12.185 1.163 12.838 1.00 97.19 92 GLU A CA 1
ATOM 751 C C . GLU A 1 92 ? -10.680 1.052 13.062 1.00 97.19 92 GLU A C 1
ATOM 753 O O . GLU A 1 92 ? -10.130 -0.047 13.182 1.00 97.19 92 GLU A O 1
ATOM 758 N N . GLY A 1 93 ? -9.992 2.191 13.084 1.00 95.88 93 GLY A N 1
ATOM 759 C CA . GLY A 1 93 ? -8.542 2.211 13.183 1.00 95.88 93 GLY A CA 1
ATOM 760 C C . GLY A 1 93 ? -7.907 3.537 12.793 1.00 95.88 93 GLY A C 1
ATOM 761 O O . GLY A 1 93 ? -8.434 4.624 13.033 1.00 95.88 93 GLY A O 1
ATOM 762 N N . SER A 1 94 ? -6.704 3.471 12.238 1.00 95.88 94 SER A N 1
ATOM 763 C CA . SER A 1 94 ? -5.951 4.645 11.803 1.00 95.88 94 SER A CA 1
ATOM 764 C C . SER A 1 94 ? -5.201 4.369 10.510 1.00 95.88 94 SER A C 1
ATOM 766 O O . SER A 1 94 ? -4.504 3.365 10.386 1.00 95.88 94 SER A O 1
ATOM 768 N N . GLU A 1 95 ? -5.298 5.305 9.571 1.00 97.25 95 GLU A N 1
ATOM 769 C CA . GLU A 1 95 ? -4.562 5.256 8.310 1.00 97.25 95 GLU A CA 1
ATOM 770 C C . GLU A 1 95 ? -3.322 6.158 8.348 1.00 97.25 95 GLU A C 1
ATOM 772 O O . GLU A 1 95 ? -3.359 7.298 8.826 1.00 97.25 95 GLU A O 1
ATOM 777 N N . TYR A 1 96 ? -2.221 5.646 7.806 1.00 97.81 96 TYR A N 1
ATOM 778 C CA . TYR A 1 96 ? -0.956 6.352 7.663 1.00 97.81 96 TYR A CA 1
ATOM 779 C C . TYR A 1 96 ? -0.461 6.243 6.225 1.00 97.81 96 TYR A C 1
ATOM 781 O O . TYR A 1 96 ? -0.610 5.215 5.573 1.00 97.81 96 TYR A O 1
ATOM 789 N N . GLN A 1 97 ? 0.145 7.316 5.735 1.00 98.12 97 GLN A N 1
ATOM 790 C CA . GLN A 1 97 ? 0.790 7.376 4.433 1.00 98.12 97 GLN A CA 1
ATOM 791 C C . GLN A 1 97 ? 2.303 7.264 4.602 1.00 98.12 97 GLN A C 1
ATOM 793 O O . GLN A 1 97 ? 2.880 7.986 5.416 1.00 98.12 97 GLN A O 1
ATOM 798 N N . PHE A 1 98 ? 2.925 6.391 3.814 1.00 98.44 98 PHE A N 1
ATOM 799 C CA . PHE A 1 98 ? 4.359 6.109 3.811 1.00 98.44 98 PHE A CA 1
ATOM 800 C C . PHE A 1 98 ? 4.931 6.432 2.434 1.00 98.44 98 PHE A C 1
ATOM 802 O O . PHE A 1 98 ? 4.573 5.784 1.451 1.00 98.44 98 PHE A O 1
ATOM 809 N N . TRP A 1 99 ? 5.793 7.443 2.346 1.00 98.38 99 TRP A N 1
ATOM 810 C CA . TRP A 1 99 ? 6.416 7.856 1.089 1.00 98.38 99 TRP A CA 1
ATOM 811 C C . TRP A 1 99 ? 7.660 7.026 0.816 1.00 98.38 99 TRP A C 1
ATOM 813 O O . TRP A 1 99 ? 8.637 7.123 1.560 1.00 98.38 99 TRP A O 1
ATOM 823 N N . ILE A 1 100 ? 7.639 6.266 -0.275 1.00 98.19 100 ILE A N 1
ATOM 824 C CA . ILE A 1 100 ? 8.748 5.390 -0.656 1.00 98.19 100 ILE A CA 1
ATOM 825 C C . ILE A 1 100 ? 9.716 6.157 -1.560 1.00 98.19 100 ILE A C 1
ATOM 827 O O . ILE A 1 100 ? 9.300 6.779 -2.542 1.00 98.19 100 ILE A O 1
ATOM 831 N N . ALA A 1 101 ? 11.005 6.121 -1.224 1.00 97.44 101 ALA A N 1
ATOM 832 C CA . ALA A 1 101 ? 12.063 6.720 -2.024 1.00 97.44 101 ALA A CA 1
ATOM 833 C C . ALA A 1 101 ? 12.137 6.087 -3.420 1.00 97.44 101 ALA A C 1
ATOM 835 O O . ALA A 1 101 ? 11.956 4.877 -3.593 1.00 97.44 101 ALA A O 1
ATOM 836 N N . LYS A 1 102 ? 12.472 6.906 -4.415 1.00 96.94 102 LYS A N 1
ATOM 837 C CA . LYS A 1 102 ? 12.794 6.433 -5.762 1.00 96.94 102 LYS A CA 1
ATOM 838 C C . LYS A 1 102 ? 14.271 6.067 -5.885 1.00 96.94 102 LYS A C 1
ATOM 840 O O . LYS A 1 102 ? 15.104 6.506 -5.086 1.00 96.94 102 LYS A O 1
ATOM 845 N N . LYS A 1 103 ? 14.587 5.202 -6.850 1.00 96.06 103 LYS A N 1
ATOM 846 C CA . LYS A 1 103 ? 15.964 4.789 -7.154 1.00 96.06 103 LYS A CA 1
ATOM 847 C C . LYS A 1 103 ? 16.761 5.989 -7.665 1.00 96.06 103 LYS A C 1
ATOM 849 O O . LYS A 1 103 ? 17.833 6.263 -7.129 1.00 96.06 103 LYS A O 1
ATOM 854 N N . ASP A 1 104 ? 16.181 6.721 -8.615 1.00 93.62 104 ASP A N 1
ATOM 855 C CA . ASP A 1 104 ? 16.746 7.924 -9.221 1.00 93.62 104 ASP A CA 1
ATOM 856 C C . ASP A 1 104 ? 15.897 9.167 -8.886 1.00 93.62 104 ASP A C 1
ATOM 858 O O . ASP A 1 104 ? 14.671 9.101 -8.785 1.00 93.62 104 ASP A O 1
ATOM 862 N N . GLN A 1 105 ? 16.550 10.319 -8.732 1.00 87.25 105 GLN A N 1
ATOM 863 C CA . GLN A 1 105 ? 15.883 11.615 -8.594 1.00 87.25 105 GLN A CA 1
ATOM 864 C C . GLN A 1 105 ? 15.161 12.030 -9.885 1.00 87.25 105 GLN A C 1
ATOM 866 O O . GLN A 1 105 ? 14.144 12.722 -9.820 1.00 87.25 105 GLN A O 1
ATOM 871 N N . ALA A 1 106 ? 15.647 11.586 -11.051 1.00 91.06 106 ALA A N 1
ATOM 872 C CA . ALA A 1 106 ? 15.029 11.849 -12.349 1.00 91.06 106 ALA A CA 1
ATOM 873 C C . ALA A 1 106 ? 13.626 11.229 -12.480 1.00 91.06 106 ALA A C 1
ATOM 875 O O . ALA A 1 106 ? 12.785 11.758 -13.206 1.00 91.06 106 ALA A O 1
ATOM 876 N N . ASP A 1 107 ? 13.330 10.167 -11.722 1.00 90.25 107 ASP A N 1
ATOM 877 C CA . ASP A 1 107 ? 11.998 9.555 -11.680 1.00 90.25 107 ASP A CA 1
ATOM 878 C C . ASP A 1 107 ? 10.967 10.417 -10.916 1.00 90.25 107 ASP A C 1
ATOM 880 O O . ASP A 1 107 ? 9.783 10.066 -10.839 1.00 90.25 107 ASP A O 1
ATOM 884 N N . GLY A 1 108 ? 11.390 11.551 -10.346 1.00 90.19 108 GLY A N 1
ATOM 885 C CA . GLY A 1 108 ? 10.557 12.541 -9.669 1.00 90.19 108 GLY A CA 1
ATOM 886 C C . GLY A 1 108 ? 10.431 12.318 -8.160 1.00 90.19 108 GLY A C 1
ATOM 887 O O . GLY A 1 108 ? 11.241 11.649 -7.526 1.00 90.19 108 GLY A O 1
ATOM 888 N N . LEU A 1 109 ? 9.389 12.896 -7.556 1.00 91.62 109 LEU A N 1
ATOM 889 C CA . LEU A 1 109 ? 9.189 12.832 -6.104 1.00 91.62 109 LEU A CA 1
ATOM 890 C C . LEU A 1 109 ? 8.735 11.443 -5.634 1.00 91.62 109 LEU A C 1
ATOM 892 O O . LEU A 1 109 ? 8.069 10.707 -6.371 1.00 91.62 109 LEU A O 1
ATOM 896 N N . ALA A 1 110 ? 9.062 11.128 -4.378 1.00 94.50 110 ALA A N 1
ATOM 897 C CA . ALA A 1 110 ? 8.521 9.984 -3.652 1.00 94.50 110 ALA A CA 1
ATOM 898 C C . ALA A 1 110 ? 6.986 10.046 -3.596 1.00 94.50 110 ALA A C 1
ATOM 900 O O . ALA A 1 110 ? 6.401 11.128 -3.481 1.00 94.50 110 ALA A O 1
ATOM 901 N N . ALA A 1 111 ? 6.336 8.883 -3.621 1.00 95.81 111 ALA A N 1
ATOM 902 C CA . ALA A 1 111 ? 4.882 8.774 -3.579 1.00 95.81 111 ALA A CA 1
ATOM 903 C C . ALA A 1 111 ? 4.419 7.938 -2.376 1.00 95.81 111 ALA A C 1
ATOM 905 O O . ALA A 1 111 ? 5.118 7.000 -1.979 1.00 95.81 111 ALA A O 1
ATOM 906 N N . PRO A 1 112 ? 3.258 8.269 -1.779 1.00 97.62 112 PRO A N 1
ATOM 907 C CA . PRO A 1 112 ? 2.766 7.572 -0.604 1.00 97.62 112 PRO A CA 1
ATOM 908 C C . PRO A 1 112 ? 2.004 6.292 -0.942 1.00 97.62 112 PRO A C 1
ATOM 910 O O . PRO A 1 112 ? 1.072 6.319 -1.744 1.00 97.62 112 PRO A O 1
ATOM 913 N N . VAL A 1 113 ? 2.274 5.224 -0.200 1.00 98.44 113 VAL A N 1
ATOM 914 C CA . VAL A 1 113 ? 1.346 4.099 -0.025 1.00 98.44 113 VAL A CA 1
ATOM 915 C C . VAL A 1 113 ? 0.602 4.290 1.291 1.00 98.44 113 VAL A C 1
ATOM 917 O O . VAL A 1 113 ? 1.193 4.722 2.281 1.00 98.44 113 VAL A O 1
ATOM 920 N N . SER A 1 114 ? -0.701 4.011 1.309 1.00 98.38 114 SER A N 1
ATOM 921 C CA . SER A 1 114 ? -1.506 4.114 2.531 1.00 98.38 114 SER A CA 1
ATOM 922 C C . SER A 1 114 ? -1.636 2.745 3.190 1.00 98.38 114 SER A C 1
ATOM 924 O O . SER A 1 114 ? -1.975 1.758 2.532 1.00 98.38 114 SER A O 1
ATOM 926 N N . VAL A 1 115 ? -1.343 2.701 4.487 1.00 98.44 115 VAL A N 1
ATOM 927 C CA . VAL A 1 115 ? -1.452 1.523 5.346 1.00 98.44 115 VAL A CA 1
ATOM 928 C C . VAL A 1 115 ? -2.458 1.833 6.443 1.00 98.44 115 VAL A C 1
ATOM 930 O O . VAL A 1 115 ? -2.330 2.829 7.160 1.00 98.44 115 VAL A O 1
ATOM 933 N N . PHE A 1 116 ? -3.454 0.968 6.580 1.00 98.19 116 PHE A N 1
ATOM 934 C CA . PHE A 1 116 ? -4.449 1.038 7.634 1.00 98.19 116 PHE A CA 1
ATOM 935 C C . PHE A 1 116 ? -4.129 0.039 8.737 1.00 98.19 116 PHE A C 1
ATOM 937 O O . PHE A 1 116 ? -3.893 -1.139 8.472 1.00 98.19 116 PHE A O 1
ATOM 944 N N . PHE A 1 117 ? -4.159 0.516 9.975 1.00 97.19 117 PHE A N 1
ATOM 945 C CA . PHE A 1 117 ? -4.060 -0.305 11.171 1.00 97.19 117 PHE A CA 1
ATOM 946 C C . PHE A 1 117 ? -5.424 -0.343 11.835 1.00 97.19 117 PHE A C 1
ATOM 948 O O . PHE A 1 117 ? -5.919 0.698 12.274 1.00 97.19 117 PHE A O 1
ATOM 955 N N . LYS A 1 118 ? -6.009 -1.537 11.918 1.00 95.69 118 LYS A N 1
ATOM 956 C CA . LYS A 1 118 ? -7.227 -1.760 12.692 1.00 95.69 118 LYS A CA 1
ATOM 957 C C . LYS A 1 118 ? -6.972 -1.443 14.162 1.00 95.69 118 LYS A C 1
ATOM 959 O O . LYS A 1 118 ? -5.875 -1.674 14.673 1.00 95.69 118 LYS A O 1
ATOM 964 N N . GLU A 1 119 ? -7.981 -0.916 14.840 1.00 92.38 119 GLU A N 1
ATOM 965 C CA . GLU A 1 119 ? -7.893 -0.605 16.261 1.00 92.38 119 GLU A CA 1
ATOM 966 C C . GLU A 1 119 ? -7.422 -1.824 17.073 1.00 92.38 119 GLU A C 1
ATOM 968 O O . GLU A 1 119 ? -7.812 -2.963 16.811 1.00 92.38 119 GLU A O 1
ATOM 973 N N . ASN A 1 120 ? -6.537 -1.577 18.042 1.00 89.06 120 ASN A N 1
ATOM 974 C CA . ASN A 1 120 ? -5.902 -2.585 18.898 1.00 89.06 120 ASN A CA 1
ATOM 975 C C . ASN A 1 120 ? -5.032 -3.629 18.171 1.00 89.06 120 ASN A C 1
ATOM 977 O O . ASN A 1 120 ? -4.521 -4.541 18.820 1.00 89.06 120 ASN A O 1
ATOM 981 N N . LEU A 1 121 ? -4.800 -3.489 16.860 1.00 90.31 121 LEU A N 1
ATOM 982 C CA . LEU A 1 121 ? -3.874 -4.325 16.101 1.00 90.31 121 LEU A CA 1
ATOM 983 C C . LEU A 1 121 ? -2.653 -3.525 15.638 1.00 90.31 121 LEU A C 1
ATOM 985 O O . LEU A 1 121 ? -2.732 -2.376 15.205 1.00 90.31 121 LEU A O 1
ATOM 989 N N . ASN A 1 122 ? -1.493 -4.177 15.684 1.00 90.81 122 ASN A N 1
ATOM 990 C CA . ASN A 1 122 ? -0.243 -3.613 15.170 1.00 90.81 122 ASN A CA 1
ATOM 991 C C . ASN A 1 122 ? 0.057 -4.051 13.730 1.00 90.81 122 ASN A C 1
ATOM 993 O O . ASN A 1 122 ? 1.071 -3.645 13.168 1.00 90.81 122 ASN A O 1
ATOM 997 N N . VAL A 1 123 ? -0.796 -4.892 13.140 1.00 92.44 123 VAL A N 1
ATOM 998 C CA . VAL A 1 123 ? -0.626 -5.425 11.785 1.00 92.44 123 VAL A CA 1
ATOM 999 C C . VAL A 1 123 ? -1.403 -4.547 10.812 1.00 92.44 123 VAL A C 1
ATOM 1001 O O . VAL A 1 123 ? -2.618 -4.393 10.944 1.00 92.44 123 VAL A O 1
ATOM 1004 N N . GLY A 1 124 ? -0.689 -3.957 9.857 1.00 95.81 124 GLY A N 1
ATOM 1005 C CA . GLY A 1 124 ? -1.275 -3.100 8.835 1.00 95.81 124 GLY A CA 1
ATOM 1006 C C . GLY A 1 124 ? -1.839 -3.885 7.650 1.00 95.81 124 GLY A C 1
ATOM 1007 O O . GLY A 1 124 ? -1.458 -5.028 7.396 1.00 95.81 124 GLY A O 1
ATOM 1008 N N . LYS A 1 125 ? -2.719 -3.236 6.889 1.00 98.12 125 LYS A N 1
ATOM 1009 C CA . LYS A 1 125 ? -3.156 -3.658 5.554 1.00 98.12 125 LYS A CA 1
ATOM 1010 C C . LYS A 1 125 ? -3.011 -2.499 4.578 1.00 98.12 125 LYS A C 1
ATOM 1012 O O . LYS A 1 125 ? -3.258 -1.352 4.948 1.00 98.12 125 LYS A O 1
ATOM 1017 N N . ILE A 1 126 ? -2.638 -2.781 3.331 1.00 98.50 126 ILE A N 1
ATOM 1018 C CA . ILE A 1 126 ? -2.569 -1.747 2.293 1.00 98.50 126 ILE A CA 1
ATOM 1019 C C . ILE A 1 126 ? -3.994 -1.270 1.987 1.00 98.50 126 ILE A C 1
ATOM 1021 O O . ILE A 1 126 ? -4.824 -2.039 1.501 1.00 98.50 126 ILE A O 1
ATOM 1025 N N . SER A 1 127 ? -4.284 -0.004 2.274 1.00 97.62 127 SER A N 1
ATOM 1026 C CA . SER A 1 127 ? -5.590 0.617 2.020 1.00 97.62 127 SER A CA 1
ATOM 1027 C C . SER A 1 127 ? -5.617 1.413 0.716 1.00 97.62 127 SER A C 1
ATOM 1029 O O . SER A 1 127 ? -6.691 1.638 0.161 1.00 97.62 127 SER A O 1
ATOM 1031 N N . TYR A 1 128 ? -4.451 1.806 0.186 1.00 97.75 128 TYR A N 1
ATOM 1032 C CA . TYR A 1 128 ? -4.340 2.470 -1.114 1.00 97.75 128 TYR A CA 1
ATOM 1033 C C . TYR A 1 128 ? -2.904 2.458 -1.663 1.00 97.75 128 TYR A C 1
ATOM 1035 O O . TYR A 1 128 ? -1.965 2.780 -0.938 1.00 97.75 128 TYR A O 1
ATOM 1043 N N . MET A 1 129 ? -2.742 2.169 -2.961 1.00 97.81 129 MET A N 1
ATOM 1044 C CA . MET A 1 129 ? -1.432 2.105 -3.639 1.00 97.81 129 MET A CA 1
ATOM 1045 C C . MET A 1 129 ? -1.339 2.910 -4.948 1.00 97.81 129 MET A C 1
ATOM 1047 O O . MET A 1 129 ? -0.261 3.027 -5.514 1.00 97.81 129 MET A O 1
ATOM 1051 N N . GLY A 1 130 ? -2.431 3.519 -5.422 1.00 94.12 130 GLY A N 1
ATOM 1052 C CA . GLY A 1 130 ? -2.501 4.152 -6.749 1.00 94.12 130 GLY A CA 1
ATOM 1053 C C . GLY A 1 130 ? -1.702 5.450 -6.910 1.00 94.12 130 GLY A C 1
ATOM 1054 O O . GLY A 1 130 ? -1.726 6.072 -7.975 1.00 94.12 130 GLY A O 1
ATOM 1055 N N . SER A 1 131 ? -1.014 5.899 -5.861 1.00 93.44 131 SER A N 1
ATOM 1056 C CA . SER A 1 131 ? -0.057 7.006 -5.950 1.00 93.44 131 SER A CA 1
ATOM 1057 C C . SER A 1 131 ? 1.280 6.584 -6.549 1.00 93.44 131 SER A C 1
ATOM 1059 O O . SER A 1 131 ? 1.976 7.464 -7.051 1.00 93.44 131 SER A O 1
ATOM 1061 N N . LEU A 1 132 ? 1.632 5.293 -6.459 1.00 92.25 132 LEU A N 1
ATOM 1062 C CA . LEU A 1 132 ? 2.901 4.775 -6.964 1.00 92.25 132 LEU A CA 1
ATOM 1063 C C . LEU A 1 132 ? 3.053 5.015 -8.467 1.00 92.25 132 LEU A C 1
ATOM 1065 O O . LEU A 1 132 ? 2.058 4.926 -9.227 1.00 92.25 132 LEU A O 1
#

pLDDT: mean 95.4, std 4.24, range [59.91, 98.62]

Radius of gyration: 13.99 Å; chains: 1; bounding box: 38×27×33 Å

Foldseek 3Di:
DDQDPLLVVLVLVLVLVLLCLLAPHDLVVSQLVQLVFAQCLQDDPSTGDPVCSPQFRVQLSVCSLFFDPSWDFPDKDWDPDQWDHDDVRIFGFTKMWTFTHTPDCVSPGTWTFIWTDGPPGSHTGGHGGNRD

Secondary structure (DSSP, 8-state):
-PPPHHHHHHHHHHHHHHHHHHHHS-HHHHHHHHTTTB-GGGEETTEE-HHHIIIIIHHHHHHHTTB-SS--EEEEEE-S--EE-SGGG-EEEEEEEEEEPBSSGGG-S-EEEEEEEETT---EEEEE-TT-

Sequence (132 aa):
MQLSSLQEQNAIALLNELLEILQNSSYDEGTLTIVKIIHKSLIRDGVLDRNIYLYSYKKAHQNALRYRYPVEITRIAKKSLKHIGVFESYEEGSEYQFWIAKKDQADGLAAPVSVFFKENLNVGKISYMGSL